Protein AF-A0A917JAC7-F1 (afdb_monomer)

Sequence (157 aa):
MAQGQQHKNKAVKTVVIYGQDTVTEDDIGPPPLNLTSQFKTLHDWLVNICNSNKPKKAIT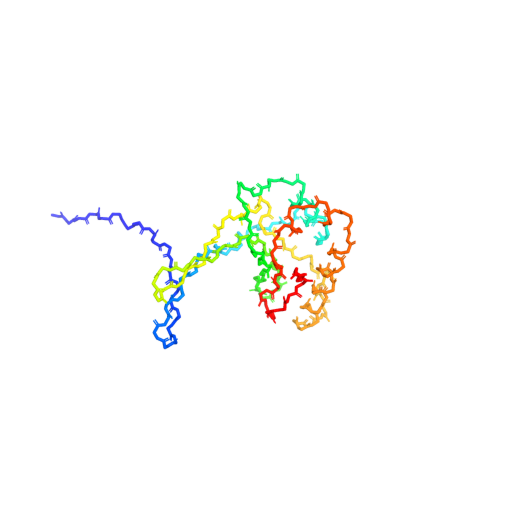KYNVDLFESTNDYTLCLTGVNTYVKGDDSFVKIEYTPQNLYYRLPVSFHKGINRQQVLMKLMLELEDFTTTIEFKNSFFTRSNAIVFLPNGKKIWPK

Mean predicted aligned error: 8.55 Å

Nearest PDB structures (foldseek):
  3vey-assembly1_A  TM=4.128E-01  e=2.500E-02  Homo sapiens
  3qic-assembly1_A  TM=3.936E-01  e=8.429E-02  Homo sapiens
  1dgk-assembly1_N  TM=3.773E-01  e=2.064E-01  Homo sapiens
  7ug6-assembly1_D  TM=4.068E-01  e=1.937E-01  Saccharomyces cerevisiae S288C
  6rm3-assembly1_LD0  TM=3.917E-01  e=3.231E-01  Vairimorpha necatrix

pLDDT: mean 85.69, std 19.06, range [32.72, 98.0]

Organism: NCBI:txid2005073

Foldseek 3Di:
DDDDDDDDDDDDWDWDDDPQETETEDDDDDDDPPDDAPDPDPLRVVLCQQVADDQPDQFQEKEWEWDDDPQWIKIFIFGWDWDDDPRYIYIYGRDGGPCGIDIDDSVQCPPHDPVVSVVSVLVVLLVSCVDPSNVPGSVVRYQFYAHPVVRDTSDGD

Structure (mmCIF, N/CA/C/O backbone):
data_AF-A0A917JAC7-F1
#
_entry.id   AF-A0A917JAC7-F1
#
loop_
_atom_site.group_PDB
_atom_site.id
_atom_site.type_symbol
_atom_site.label_atom_id
_atom_site.label_alt_id
_atom_site.label_comp_id
_atom_site.label_asym_id
_atom_site.label_entity_id
_atom_site.label_seq_id
_atom_site.pdbx_PDB_ins_code
_atom_site.Cartn_x
_atom_site.Cartn_y
_atom_site.Cartn_z
_atom_site.occupancy
_atom_site.B_iso_or_equiv
_atom_site.auth_seq_id
_atom_site.auth_comp_id
_atom_site.auth_asym_id
_atom_site.auth_atom_id
_atom_site.pdbx_PDB_model_num
ATOM 1 N N . MET A 1 1 ? -46.341 -23.881 -16.929 1.00 39.44 1 MET A N 1
ATOM 2 C CA . MET A 1 1 ? -45.058 -23.463 -17.535 1.00 39.44 1 MET A CA 1
ATOM 3 C C . MET A 1 1 ? -44.260 -22.720 -16.481 1.00 39.44 1 MET A C 1
ATOM 5 O O . MET A 1 1 ? -44.855 -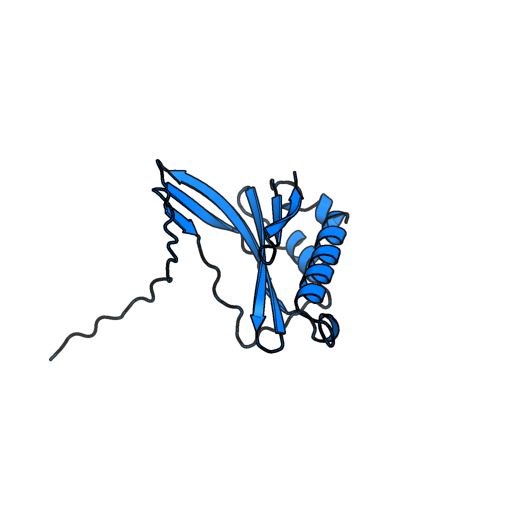22.033 -15.662 1.00 39.44 1 MET A O 1
ATOM 9 N N . ALA A 1 2 ? -42.969 -23.026 -16.419 1.00 35.16 2 ALA A N 1
ATOM 10 C CA . ALA A 1 2 ? -42.118 -22.940 -15.241 1.00 35.16 2 ALA A CA 1
ATOM 11 C C . ALA A 1 2 ? -41.607 -21.529 -14.900 1.00 35.16 2 ALA A C 1
ATOM 13 O O . ALA A 1 2 ? -41.590 -20.626 -15.731 1.00 35.16 2 ALA A O 1
ATOM 14 N N . GLN A 1 3 ? -41.193 -21.416 -13.637 1.00 36.56 3 GLN A N 1
ATOM 15 C CA . GLN A 1 3 ? -40.601 -20.286 -12.924 1.00 36.56 3 GLN A CA 1
ATOM 16 C C . GLN A 1 3 ? -39.384 -19.663 -13.627 1.00 36.56 3 GLN A C 1
ATOM 18 O O . GLN A 1 3 ? -38.517 -20.372 -14.128 1.00 36.56 3 GLN A O 1
ATOM 23 N N . GLY A 1 4 ? -39.259 -18.338 -13.528 1.00 32.72 4 GLY A N 1
ATOM 24 C CA . GLY A 1 4 ? -38.000 -17.617 -13.718 1.00 32.72 4 GLY A CA 1
ATOM 25 C C . GLY A 1 4 ? -37.609 -16.907 -12.424 1.00 32.72 4 GLY A C 1
ATOM 26 O O . GLY A 1 4 ? -38.049 -15.788 -12.176 1.00 32.72 4 GLY A O 1
ATOM 27 N N . GLN A 1 5 ? -36.813 -17.563 -11.576 1.00 36.47 5 GLN A N 1
ATOM 28 C CA . GLN A 1 5 ? -36.153 -16.920 -10.438 1.00 36.47 5 GLN A CA 1
ATOM 29 C C . GLN A 1 5 ? -34.862 -16.247 -10.919 1.00 36.47 5 GLN A C 1
ATOM 31 O O . GLN A 1 5 ? -33.949 -16.902 -11.418 1.00 36.47 5 GLN A O 1
ATOM 36 N N . GLN A 1 6 ? -34.785 -14.927 -10.750 1.00 35.66 6 GLN A N 1
ATOM 37 C CA . GLN A 1 6 ? -33.555 -14.155 -10.898 1.00 35.66 6 GLN A CA 1
ATOM 38 C C . GLN A 1 6 ? -32.565 -14.544 -9.791 1.00 35.66 6 GLN A C 1
ATOM 40 O O . GLN A 1 6 ? -32.787 -14.266 -8.610 1.00 35.66 6 GLN A O 1
ATOM 45 N N . HIS A 1 7 ? -31.449 -15.159 -10.175 1.00 34.53 7 HIS A N 1
ATOM 46 C CA . HIS A 1 7 ? -30.313 -15.364 -9.287 1.00 34.53 7 HIS A CA 1
ATOM 47 C C . HIS A 1 7 ? -29.609 -14.026 -9.023 1.00 34.53 7 HIS A C 1
ATOM 49 O O . HIS A 1 7 ? -28.993 -13.434 -9.906 1.00 34.53 7 HIS A O 1
ATOM 55 N N . LYS A 1 8 ? -29.700 -13.555 -7.776 1.00 35.19 8 LYS A N 1
ATOM 56 C CA . LYS A 1 8 ? -28.823 -12.518 -7.224 1.00 35.19 8 LYS A CA 1
ATOM 57 C C . LYS A 1 8 ? -27.409 -13.092 -7.110 1.00 35.19 8 LYS A C 1
ATOM 59 O O . LYS A 1 8 ? -27.211 -14.066 -6.384 1.00 35.19 8 LYS A O 1
ATOM 64 N N . ASN A 1 9 ? -26.443 -12.469 -7.785 1.00 37.94 9 ASN A N 1
ATOM 65 C CA . ASN A 1 9 ? -25.016 -12.725 -7.593 1.00 37.94 9 ASN A CA 1
ATOM 66 C C . ASN A 1 9 ? -24.650 -12.468 -6.123 1.00 37.94 9 ASN A C 1
ATOM 68 O O . ASN A 1 9 ? -24.581 -11.322 -5.679 1.00 37.94 9 ASN A O 1
ATOM 72 N N . LYS A 1 10 ? -24.467 -13.544 -5.355 1.00 33.06 10 LYS A N 1
ATOM 73 C CA . LYS A 1 10 ? -23.887 -13.496 -4.012 1.00 33.06 10 LYS A CA 1
ATOM 74 C C . LYS A 1 10 ? -22.370 -13.422 -4.161 1.00 33.06 10 LYS A C 1
ATOM 76 O O . LYS A 1 10 ? -21.788 -14.265 -4.836 1.00 33.06 10 LYS A O 1
ATOM 81 N N . ALA A 1 11 ? -21.766 -12.417 -3.530 1.00 37.78 11 ALA A N 1
ATOM 82 C CA . ALA A 1 11 ? -20.325 -12.326 -3.339 1.00 37.78 11 ALA A CA 1
ATOM 83 C C . ALA A 1 11 ? -19.799 -13.650 -2.761 1.00 37.78 11 ALA A C 1
ATOM 85 O O . ALA A 1 11 ? -20.382 -14.197 -1.818 1.00 37.78 11 ALA A O 1
ATOM 86 N N . VAL A 1 12 ? -18.751 -14.190 -3.377 1.00 37.47 12 VAL A N 1
ATOM 87 C CA . VAL A 1 12 ? -18.139 -15.454 -2.969 1.00 37.47 12 VAL A CA 1
ATOM 88 C C . VAL A 1 12 ? -17.370 -15.192 -1.678 1.00 37.47 12 VAL A C 1
ATOM 90 O O . VAL A 1 12 ? -16.394 -14.457 -1.661 1.00 37.47 12 VAL A O 1
ATOM 93 N N . LYS A 1 13 ? -17.875 -15.750 -0.578 1.00 44.25 13 LYS A N 1
ATOM 94 C CA . LYS A 1 13 ? -17.281 -15.669 0.755 1.00 44.25 13 LYS A CA 1
ATOM 95 C C . LYS A 1 13 ? -16.259 -16.798 0.886 1.00 44.25 13 LYS A C 1
ATOM 97 O O . LYS A 1 13 ? -16.659 -17.958 0.973 1.00 44.25 13 LYS A O 1
ATOM 102 N N . THR A 1 14 ? -14.969 -16.484 0.886 1.00 43.69 14 THR A N 1
ATOM 103 C CA . THR A 1 14 ? -13.919 -17.485 1.124 1.00 43.69 14 THR A CA 1
ATOM 104 C C . THR A 1 14 ? -13.799 -17.731 2.627 1.00 43.69 14 THR A C 1
ATOM 106 O O . THR A 1 14 ? -13.581 -16.798 3.394 1.00 43.69 14 THR A O 1
ATOM 109 N N . VAL A 1 15 ? -13.994 -18.979 3.061 1.00 41.94 15 VAL A N 1
ATOM 110 C CA . VAL A 1 15 ? -13.849 -19.410 4.461 1.00 41.94 15 VAL A CA 1
ATOM 111 C C . VAL A 1 15 ? -12.666 -20.370 4.527 1.00 41.94 15 VAL A C 1
ATOM 113 O O . VAL A 1 15 ? -12.707 -21.432 3.909 1.00 41.94 15 VAL A O 1
ATOM 116 N N . VAL A 1 16 ? -11.618 -20.006 5.264 1.00 43.09 16 VAL A N 1
ATOM 117 C CA . VAL A 1 16 ? -10.475 -20.886 5.552 1.00 43.09 16 VAL A CA 1
ATOM 118 C C . VAL A 1 16 ? -10.646 -21.412 6.980 1.00 43.09 16 VAL A C 1
ATOM 120 O O . VAL A 1 16 ? -10.753 -20.615 7.907 1.00 43.09 16 VAL A O 1
ATOM 123 N N . ILE A 1 17 ? -10.721 -22.737 7.161 1.00 38.22 17 ILE A N 1
ATOM 124 C CA . ILE A 1 17 ? -10.918 -23.385 8.472 1.00 38.22 17 ILE A CA 1
ATOM 125 C C . ILE A 1 17 ? -9.608 -24.051 8.908 1.00 38.22 17 ILE A C 1
ATOM 127 O O . ILE A 1 17 ? -9.196 -25.045 8.312 1.00 38.22 17 ILE A O 1
ATOM 131 N N . TYR A 1 18 ? -8.994 -23.553 9.980 1.00 38.09 18 TYR A N 1
ATOM 132 C CA . TYR A 1 18 ? -7.952 -24.249 10.741 1.00 38.09 18 TYR A CA 1
ATOM 133 C C . TYR A 1 18 ? -8.311 -24.140 12.227 1.00 38.09 18 TYR A C 1
ATOM 135 O O . TYR A 1 18 ? -8.144 -23.076 12.796 1.00 38.09 18 TYR A O 1
ATOM 143 N N . GLY A 1 19 ? -8.818 -25.219 12.839 1.00 48.12 19 GLY A N 1
ATOM 144 C CA . GLY A 1 19 ? -9.011 -25.325 14.296 1.00 48.12 19 GLY A CA 1
ATOM 145 C C . GLY A 1 19 ? -9.884 -24.233 14.939 1.00 48.12 19 GLY A C 1
ATOM 146 O O . GLY A 1 19 ? -9.364 -23.236 15.399 1.00 48.12 19 GLY A O 1
ATOM 147 N N . GLN A 1 20 ? -11.199 -24.472 15.006 1.00 51.12 20 GLN A N 1
ATOM 148 C CA . GLN A 1 20 ? -12.254 -23.718 15.724 1.00 51.12 20 GLN A CA 1
ATOM 149 C C . GLN A 1 20 ? -12.410 -22.196 15.527 1.00 51.12 20 GLN A C 1
ATOM 151 O O . GLN A 1 20 ? -13.500 -21.713 15.814 1.00 51.12 20 GLN A O 1
ATOM 156 N N . ASP A 1 21 ? -11.466 -21.482 14.920 1.00 54.41 21 ASP A N 1
ATOM 157 C CA . ASP A 1 21 ? -11.620 -20.053 14.637 1.00 54.41 21 ASP A CA 1
ATOM 158 C C . ASP A 1 21 ? -11.997 -19.852 13.163 1.00 54.41 21 ASP A C 1
ATOM 160 O O . ASP A 1 21 ? -11.234 -20.198 12.253 1.00 54.41 21 ASP A O 1
ATOM 164 N N . THR A 1 22 ? -13.187 -19.303 12.888 1.00 61.25 22 THR A N 1
ATOM 165 C CA . THR A 1 22 ? -13.543 -18.899 11.520 1.00 61.25 22 THR A CA 1
ATOM 166 C C . THR A 1 22 ? -13.171 -17.438 11.288 1.00 61.25 22 THR A C 1
ATOM 168 O O . THR A 1 22 ? -13.636 -16.541 11.992 1.00 61.25 22 THR A O 1
ATOM 171 N N . VAL A 1 23 ? -12.323 -17.188 10.283 1.00 69.44 23 VAL A N 1
ATOM 172 C CA . VAL A 1 23 ? -12.016 -15.832 9.808 1.00 69.44 23 VAL A CA 1
ATOM 173 C C . VAL A 1 23 ? -12.811 -15.570 8.536 1.00 69.44 23 VAL A C 1
ATOM 175 O O . VAL A 1 23 ? -12.660 -16.266 7.534 1.00 69.44 23 VAL A O 1
ATOM 178 N N . THR A 1 24 ? -13.691 -14.572 8.581 1.00 74.56 24 THR A N 1
ATOM 179 C CA . THR A 1 24 ? -14.381 -14.054 7.390 1.00 74.56 24 THR A CA 1
ATOM 180 C C . THR A 1 24 ? -13.705 -12.767 6.935 1.00 74.56 24 THR A C 1
ATOM 182 O O . THR A 1 24 ? -13.639 -11.822 7.719 1.00 74.56 24 THR A O 1
ATOM 185 N N . GLU A 1 25 ? -13.287 -12.691 5.673 1.00 76.69 25 GLU A N 1
ATOM 186 C CA . GLU A 1 25 ? -12.723 -11.472 5.083 1.00 76.69 25 GLU A CA 1
ATOM 187 C C . GLU A 1 25 ? -13.640 -10.922 3.982 1.00 76.69 25 GLU A C 1
ATOM 189 O O . GLU A 1 25 ? -14.150 -11.676 3.149 1.00 76.69 25 GLU A O 1
ATOM 194 N N . ASP A 1 26 ? -13.876 -9.608 4.002 1.00 82.12 26 ASP A N 1
ATOM 195 C CA . ASP A 1 26 ? -14.446 -8.903 2.851 1.00 82.12 26 ASP A CA 1
ATOM 196 C C . ASP A 1 26 ? -13.437 -8.907 1.694 1.00 82.12 26 ASP A C 1
ATOM 198 O O . ASP A 1 26 ? -12.254 -8.633 1.898 1.00 82.12 26 ASP A O 1
ATOM 202 N N . ASP A 1 27 ? -13.925 -9.158 0.480 1.00 79.19 27 ASP A N 1
ATOM 203 C CA . ASP A 1 27 ? -13.105 -9.238 -0.728 1.00 79.19 27 ASP A CA 1
ATOM 204 C C . ASP A 1 27 ? -13.262 -7.984 -1.601 1.00 79.19 27 ASP A C 1
ATOM 206 O O . ASP A 1 27 ? -14.364 -7.447 -1.775 1.00 79.19 27 ASP A O 1
ATOM 210 N N . ILE A 1 28 ? -12.151 -7.534 -2.179 1.00 81.81 28 ILE A N 1
ATOM 211 C CA . ILE A 1 28 ? -12.161 -6.566 -3.272 1.00 81.81 28 ILE A CA 1
ATOM 212 C C . ILE A 1 28 ? -12.186 -7.332 -4.589 1.00 81.81 28 ILE A C 1
ATOM 214 O O . ILE A 1 28 ? -11.364 -8.203 -4.842 1.00 81.81 28 ILE A O 1
ATOM 218 N N . GLY A 1 29 ? -13.120 -6.977 -5.470 1.00 85.00 29 GLY A N 1
ATOM 219 C CA . GLY A 1 29 ? -13.174 -7.586 -6.797 1.00 85.00 29 GLY A CA 1
ATOM 220 C C . GLY A 1 29 ? -11.851 -7.442 -7.571 1.00 85.00 29 GLY A C 1
ATOM 221 O O . GLY A 1 29 ? -10.994 -6.623 -7.221 1.00 85.00 29 GLY A O 1
ATOM 222 N N . PRO A 1 30 ? -11.672 -8.203 -8.660 1.00 87.94 30 PRO A N 1
ATOM 223 C CA . PRO A 1 30 ? -10.494 -8.060 -9.502 1.00 87.94 30 PRO A CA 1
ATOM 224 C C . PRO A 1 30 ? -10.437 -6.660 -10.142 1.00 87.94 30 PRO A C 1
ATOM 226 O O . PRO A 1 30 ? -11.481 -6.025 -10.342 1.00 87.94 30 PRO A O 1
ATOM 229 N N . PRO A 1 31 ? -9.238 -6.179 -10.522 1.00 89.81 31 PRO A N 1
ATOM 230 C CA . PRO A 1 31 ? -9.099 -4.949 -11.289 1.00 89.81 31 PRO A CA 1
ATOM 231 C C . PRO A 1 31 ? -9.941 -4.971 -12.582 1.00 89.81 31 PRO A C 1
ATOM 233 O O . PRO A 1 31 ? -10.069 -6.026 -13.213 1.00 89.81 31 PRO A O 1
ATOM 236 N N . PRO A 1 32 ? -10.482 -3.823 -13.036 1.00 88.81 32 PRO A N 1
ATOM 237 C CA . PRO A 1 32 ? -11.183 -3.736 -14.317 1.00 88.81 32 PRO A CA 1
ATOM 238 C C . PRO A 1 32 ? -10.292 -4.138 -15.504 1.00 88.81 32 PRO A C 1
ATOM 240 O O .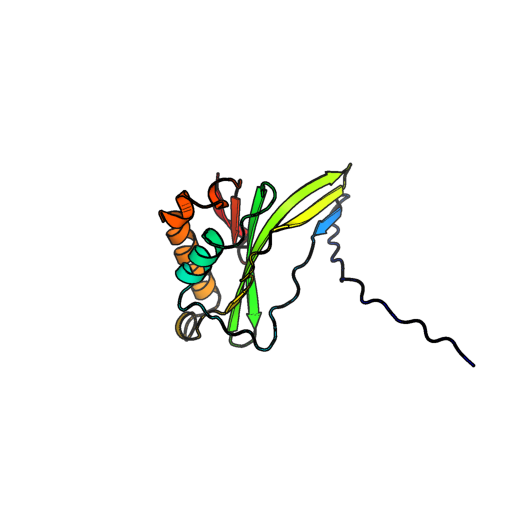 PRO A 1 32 ? -9.121 -3.765 -15.560 1.00 88.81 32 PRO A O 1
ATOM 243 N N . LEU A 1 33 ? -10.858 -4.823 -16.505 1.00 84.62 33 LEU A N 1
ATOM 244 C CA . LEU A 1 33 ? -10.110 -5.324 -17.674 1.00 84.62 33 LEU A CA 1
ATOM 245 C C . LEU A 1 33 ? -9.411 -4.221 -18.486 1.00 84.62 33 LEU A C 1
ATOM 247 O O . LEU A 1 33 ? -8.355 -4.447 -19.068 1.00 84.62 33 LEU A O 1
ATOM 251 N N . ASN A 1 34 ? -9.996 -3.026 -18.533 1.00 85.06 34 ASN A N 1
ATOM 252 C CA . ASN A 1 34 ? -9.474 -1.865 -19.251 1.00 85.06 34 ASN A CA 1
ATOM 253 C C . ASN A 1 34 ? -8.797 -0.851 -18.315 1.00 85.06 34 ASN A C 1
ATOM 255 O O . ASN A 1 34 ? -8.743 0.334 -18.643 1.00 85.06 34 ASN A O 1
ATOM 259 N N . LEU A 1 35 ? -8.301 -1.294 -17.152 1.00 87.88 35 LEU A N 1
ATOM 260 C CA . LEU A 1 35 ? -7.619 -0.418 -16.208 1.00 87.88 35 LEU A CA 1
ATOM 261 C C . LEU A 1 35 ? -6.392 0.235 -16.859 1.00 87.88 35 LEU A C 1
ATOM 263 O O . LEU A 1 35 ? -5.398 -0.418 -17.203 1.00 87.88 35 LEU A O 1
ATOM 267 N N . THR A 1 36 ? -6.455 1.558 -16.955 1.00 86.81 36 THR A N 1
ATOM 268 C CA . THR A 1 36 ? -5.323 2.428 -17.245 1.00 86.81 36 THR A CA 1
ATOM 269 C C . THR A 1 36 ? -4.978 3.206 -15.983 1.00 86.81 36 THR A C 1
ATOM 271 O O . THR A 1 36 ? -5.846 3.772 -15.319 1.00 86.81 36 THR A O 1
ATOM 274 N N . SER A 1 37 ? -3.696 3.214 -15.615 1.00 87.81 37 SER A N 1
ATOM 275 C CA . SER A 1 37 ? -3.240 4.083 -14.535 1.00 87.81 37 SER A CA 1
ATOM 276 C C . SER A 1 37 ? -3.161 5.516 -15.051 1.00 87.81 37 SER A C 1
ATOM 278 O O . SER A 1 37 ? -2.480 5.786 -16.038 1.00 87.81 37 SER A O 1
ATOM 280 N N . GLN A 1 38 ? -3.820 6.441 -14.358 1.00 91.12 38 GLN A N 1
ATOM 281 C CA . GLN A 1 38 ? -3.637 7.880 -14.571 1.00 91.12 38 GLN A CA 1
ATOM 282 C C . GLN A 1 38 ? -2.380 8.432 -13.875 1.00 91.12 38 GLN A C 1
ATOM 284 O O . GLN A 1 38 ? -2.011 9.586 -14.081 1.00 91.12 38 GLN A O 1
ATOM 289 N N . PHE A 1 39 ? -1.718 7.615 -13.052 1.00 95.06 39 PHE A N 1
ATOM 290 C CA . PHE A 1 39 ? -0.526 7.981 -12.293 1.00 95.06 39 PHE A CA 1
ATOM 291 C C . PHE A 1 39 ? 0.728 7.484 -13.001 1.00 95.06 39 PHE A C 1
ATOM 293 O O . PHE A 1 39 ? 0.760 6.353 -13.495 1.00 95.06 39 PHE A O 1
ATOM 300 N N . LYS A 1 40 ? 1.766 8.325 -13.031 1.00 92.75 40 LYS A N 1
ATOM 301 C CA . LYS A 1 40 ? 3.056 7.981 -13.642 1.00 92.75 40 LYS A CA 1
ATOM 302 C C . LYS A 1 40 ? 3.904 7.113 -12.720 1.00 92.75 40 LYS A C 1
ATOM 304 O O . LYS A 1 40 ? 4.650 6.267 -13.208 1.00 92.75 40 LYS A O 1
ATOM 309 N N . THR A 1 41 ? 3.805 7.343 -11.413 1.00 96.38 41 THR A N 1
ATOM 310 C CA . THR A 1 41 ? 4.605 6.659 -10.395 1.00 96.38 41 THR A CA 1
ATOM 311 C C . THR A 1 41 ? 3.743 6.134 -9.249 1.00 96.38 41 THR A C 1
ATOM 313 O O . THR A 1 41 ? 2.618 6.594 -9.032 1.00 96.38 41 THR A O 1
ATOM 316 N N . LEU A 1 42 ? 4.297 5.181 -8.488 1.00 97.06 42 LEU A N 1
ATOM 317 C CA . LEU A 1 42 ? 3.681 4.689 -7.255 1.00 97.06 42 LEU A CA 1
ATOM 318 C C . LEU A 1 42 ? 3.492 5.830 -6.248 1.00 97.06 42 LEU A C 1
ATOM 320 O O . LEU A 1 42 ? 2.451 5.928 -5.603 1.00 97.06 42 LEU A O 1
ATOM 324 N N . HIS A 1 43 ? 4.488 6.711 -6.158 1.00 97.31 43 HIS A N 1
ATOM 325 C CA . HIS A 1 43 ? 4.446 7.888 -5.305 1.00 97.31 43 HIS A CA 1
ATOM 326 C C . HIS A 1 43 ? 3.255 8.794 -5.652 1.00 97.31 43 HIS A C 1
ATOM 328 O O . HIS A 1 43 ? 2.476 9.124 -4.764 1.00 97.31 43 HIS A O 1
ATOM 334 N N . ASP A 1 44 ? 3.043 9.121 -6.933 1.00 97.38 44 ASP A N 1
ATOM 335 C CA . ASP A 1 44 ? 1.916 9.967 -7.366 1.00 9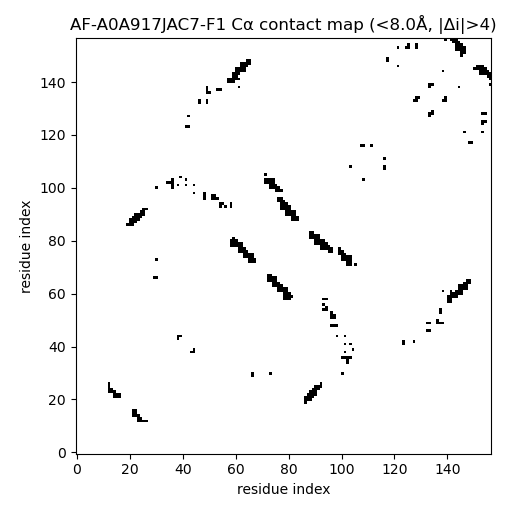7.38 44 ASP A CA 1
ATOM 336 C C . ASP A 1 44 ? 0.561 9.369 -6.966 1.00 97.38 44 ASP A C 1
ATOM 338 O O . ASP A 1 44 ? -0.344 10.083 -6.528 1.00 97.38 44 ASP A O 1
ATOM 342 N N . TRP A 1 45 ? 0.422 8.048 -7.106 1.00 97.75 45 TRP A N 1
ATOM 343 C CA . TRP A 1 45 ? -0.784 7.328 -6.709 1.00 97.75 45 TRP A CA 1
ATOM 344 C C . TRP A 1 45 ? -1.020 7.401 -5.195 1.00 97.75 45 TRP A C 1
ATOM 346 O O . TRP A 1 45 ? -2.121 7.738 -4.757 1.00 97.75 45 TRP A O 1
ATOM 356 N N . LEU A 1 46 ? 0.011 7.158 -4.382 1.00 97.56 46 LEU A N 1
ATOM 357 C CA . LEU A 1 46 ? -0.099 7.211 -2.922 1.00 97.56 46 LEU A CA 1
ATOM 358 C C . LEU A 1 46 ? -0.343 8.637 -2.406 1.00 97.56 46 LEU A C 1
ATOM 360 O O . LEU A 1 46 ? -1.179 8.838 -1.523 1.00 97.56 46 LEU A O 1
ATOM 364 N N . VAL A 1 47 ? 0.314 9.642 -2.992 1.00 97.50 47 VAL A N 1
ATOM 365 C CA . VAL A 1 47 ? 0.062 11.061 -2.695 1.00 97.50 47 VAL A CA 1
ATOM 366 C C . VAL A 1 47 ? -1.371 11.442 -3.051 1.00 97.50 47 VAL A C 1
ATOM 368 O O . VAL A 1 47 ? -2.042 12.125 -2.274 1.00 97.50 47 VAL A O 1
ATOM 371 N N . ASN A 1 48 ? -1.882 10.974 -4.193 1.00 97.00 48 ASN A N 1
ATOM 372 C CA . ASN A 1 48 ? -3.279 11.183 -4.545 1.00 97.00 48 ASN A CA 1
ATOM 373 C C . ASN A 1 48 ? -4.212 10.589 -3.486 1.00 97.00 48 ASN A C 1
ATOM 375 O O . ASN A 1 48 ? -5.128 11.280 -3.048 1.00 97.00 48 ASN A O 1
ATOM 379 N N . ILE A 1 49 ? -3.946 9.369 -3.014 1.00 96.38 49 ILE A N 1
ATOM 380 C CA . ILE A 1 49 ? -4.739 8.739 -1.954 1.00 96.38 49 ILE A CA 1
ATOM 381 C C . ILE A 1 49 ? -4.742 9.600 -0.683 1.00 96.38 49 ILE A C 1
ATOM 383 O O . ILE A 1 49 ? -5.823 9.907 -0.176 1.00 96.38 49 ILE A O 1
ATOM 387 N N . CYS A 1 50 ? -3.575 10.066 -0.220 1.00 95.88 50 CYS A N 1
ATOM 388 C CA . CYS A 1 50 ? -3.453 10.949 0.948 1.00 95.88 50 CYS A CA 1
ATOM 389 C C . CYS A 1 50 ? -4.308 12.223 0.838 1.00 95.88 50 CYS A C 1
ATOM 391 O O . CYS A 1 50 ? -4.873 12.680 1.837 1.00 95.88 50 CYS A O 1
ATOM 393 N N . ASN A 1 51 ? -4.403 12.776 -0.373 1.00 93.81 51 ASN A N 1
ATOM 394 C CA . ASN A 1 51 ? -5.088 14.035 -0.666 1.00 93.81 51 ASN A CA 1
ATOM 395 C C . ASN A 1 51 ? -6.560 13.862 -1.082 1.00 93.81 51 ASN A C 1
ATOM 397 O O . ASN A 1 51 ? -7.294 14.847 -1.152 1.00 93.81 51 ASN A O 1
ATOM 401 N N . SER A 1 52 ? -6.991 12.632 -1.366 1.00 89.62 52 SER A N 1
ATOM 402 C CA . SER A 1 52 ? -8.336 12.302 -1.848 1.00 89.62 52 SER A CA 1
ATOM 403 C C . SER A 1 52 ? -9.344 12.096 -0.703 1.00 89.62 52 SER A C 1
ATOM 405 O O . SER A 1 52 ? -9.287 12.756 0.341 1.00 89.62 52 SER A O 1
ATOM 407 N N . ASN A 1 53 ? -10.314 11.192 -0.888 1.00 88.19 53 ASN A N 1
ATOM 408 C CA . ASN A 1 53 ? -11.299 10.867 0.130 1.00 88.19 53 ASN A CA 1
ATOM 409 C C . ASN A 1 53 ? -10.613 10.257 1.359 1.00 88.19 53 ASN A C 1
ATOM 411 O O . ASN A 1 53 ? -9.983 9.204 1.290 1.00 88.19 53 ASN A O 1
ATOM 415 N N . LYS A 1 54 ? -10.780 10.911 2.509 1.00 92.31 54 LYS A N 1
ATOM 416 C CA . LYS A 1 54 ? -10.319 10.403 3.805 1.00 92.31 54 LYS A CA 1
ATOM 417 C C . LYS A 1 54 ? -11.289 9.337 4.327 1.00 92.31 54 LYS A C 1
ATOM 419 O O . LYS A 1 54 ? -12.487 9.404 4.030 1.00 92.31 54 LYS A O 1
ATOM 424 N N . PRO A 1 55 ? -10.817 8.366 5.123 1.00 94.69 55 PRO A N 1
ATOM 425 C CA . PRO A 1 55 ? -11.704 7.394 5.743 1.00 94.69 55 PRO A CA 1
ATOM 426 C C . PRO A 1 55 ? -12.679 8.094 6.702 1.00 94.69 55 PRO A C 1
ATOM 428 O O . PRO A 1 55 ? -12.307 9.003 7.444 1.00 94.69 55 PRO A O 1
ATOM 431 N N . LYS A 1 56 ? -13.948 7.666 6.690 1.00 93.19 56 LYS A N 1
ATOM 432 C CA . LYS A 1 56 ? -14.999 8.211 7.576 1.00 93.19 56 LYS A CA 1
ATOM 433 C C . LYS A 1 56 ? -14.850 7.751 9.031 1.00 93.19 56 LYS A C 1
ATOM 435 O O . LYS A 1 56 ? -15.466 8.327 9.921 1.00 93.19 56 LYS A O 1
ATOM 440 N N . LYS A 1 57 ? -14.067 6.698 9.260 1.00 93.06 57 LYS A N 1
ATOM 441 C CA . LYS A 1 57 ? -13.773 6.097 10.564 1.00 93.06 57 LYS A CA 1
ATOM 442 C C . LYS A 1 57 ? -12.272 5.857 10.694 1.00 93.06 57 LYS A C 1
ATOM 444 O O . LYS A 1 57 ? -11.554 5.873 9.698 1.00 93.06 57 LYS A O 1
ATOM 449 N N . ALA A 1 58 ? -11.803 5.616 11.913 1.00 94.69 58 ALA A N 1
ATOM 450 C CA . ALA A 1 58 ? -10.437 5.155 12.122 1.00 94.69 58 ALA A CA 1
ATOM 451 C C . ALA A 1 58 ? -10.237 3.773 11.477 1.00 94.69 58 ALA A C 1
ATOM 453 O O . ALA A 1 58 ? -11.097 2.900 11.585 1.00 94.69 58 ALA A O 1
ATOM 454 N N . ILE A 1 59 ? -9.098 3.600 10.812 1.00 96.88 59 ILE A N 1
ATOM 455 C CA . ILE A 1 59 ? -8.693 2.345 10.183 1.00 96.88 59 ILE A CA 1
ATOM 456 C C . ILE A 1 59 ? -7.508 1.795 10.964 1.00 96.88 59 ILE A C 1
ATOM 458 O O . ILE A 1 59 ? -6.490 2.472 11.101 1.00 96.88 59 ILE A O 1
ATOM 462 N N . THR A 1 60 ? -7.637 0.572 11.464 1.00 95.88 60 THR A N 1
ATOM 463 C CA . THR A 1 60 ? -6.602 -0.104 12.245 1.00 95.88 60 THR A CA 1
ATOM 464 C C . THR A 1 60 ? -5.444 -0.553 11.365 1.00 95.88 60 THR A C 1
ATOM 466 O O . THR A 1 60 ? -4.291 -0.417 11.773 1.00 95.88 60 THR A O 1
ATOM 469 N N . LYS A 1 61 ? -5.718 -1.071 10.164 1.00 96.50 61 LYS A N 1
ATOM 470 C CA . LYS A 1 61 ? -4.690 -1.601 9.262 1.00 96.50 61 LYS A CA 1
ATOM 471 C C . LYS A 1 61 ? -4.979 -1.219 7.817 1.00 96.50 61 LYS A C 1
ATOM 473 O O . LYS A 1 61 ? -6.117 -1.323 7.369 1.00 96.50 61 LYS A O 1
ATOM 478 N N . TYR A 1 62 ? -3.945 -0.840 7.078 1.00 97.38 62 TYR A N 1
ATOM 479 C CA . TYR A 1 62 ? -4.012 -0.750 5.623 1.00 97.38 62 TYR A CA 1
ATOM 480 C C . TYR A 1 62 ? -3.303 -1.941 4.990 1.00 97.38 62 TYR A C 1
ATOM 482 O O . TYR A 1 62 ? -2.203 -2.311 5.398 1.00 97.38 62 TYR A O 1
ATOM 490 N N . ASN A 1 63 ? -3.936 -2.527 3.985 1.00 96.88 63 ASN A N 1
ATOM 491 C CA . ASN A 1 63 ? -3.373 -3.590 3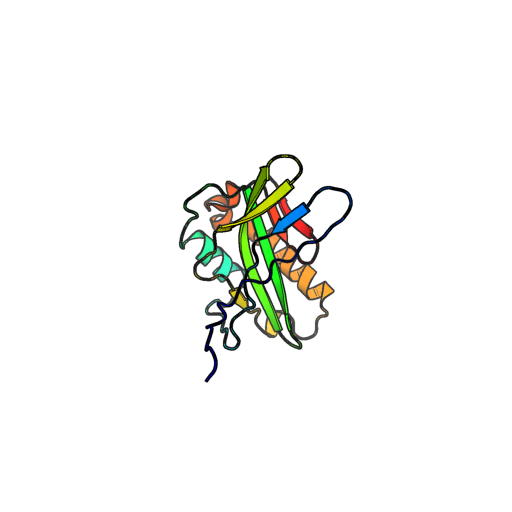.173 1.00 96.88 63 ASN A CA 1
ATOM 492 C C . ASN A 1 63 ? -3.036 -3.022 1.796 1.00 96.88 63 ASN A C 1
ATOM 494 O O . ASN A 1 63 ? -3.883 -2.379 1.170 1.00 96.88 63 ASN A O 1
ATOM 498 N N . VAL A 1 64 ? -1.816 -3.283 1.345 1.00 97.19 64 VAL A N 1
ATOM 499 C CA . VAL A 1 64 ? -1.393 -3.118 -0.042 1.00 97.19 64 VAL A CA 1
ATOM 500 C C . VAL A 1 64 ? -1.303 -4.514 -0.642 1.00 97.19 64 VAL A C 1
ATOM 502 O O . VAL A 1 64 ? -0.494 -5.322 -0.183 1.00 97.19 64 VAL A O 1
ATOM 505 N N . ASP A 1 65 ? -2.141 -4.797 -1.632 1.00 95.75 65 ASP A N 1
ATOM 506 C CA . ASP A 1 65 ? -2.170 -6.087 -2.326 1.00 95.75 65 ASP A CA 1
ATOM 507 C C . ASP A 1 65 ? -1.682 -5.955 -3.771 1.00 95.75 65 ASP A C 1
ATOM 509 O O . ASP A 1 65 ? -1.582 -4.844 -4.302 1.00 95.75 65 ASP A O 1
ATOM 513 N N . LEU A 1 66 ? -1.366 -7.087 -4.396 1.00 95.75 66 LEU A N 1
ATOM 514 C CA . LEU A 1 66 ? -0.841 -7.175 -5.751 1.00 95.75 66 LEU A CA 1
ATOM 515 C C . LEU A 1 66 ? -1.594 -8.236 -6.553 1.00 95.75 66 LEU A C 1
ATOM 517 O O . LEU A 1 66 ? -1.422 -9.435 -6.351 1.00 95.75 66 LEU A O 1
ATOM 521 N N . PHE A 1 67 ? -2.350 -7.781 -7.545 1.00 94.75 67 PHE A N 1
ATOM 522 C CA . PHE A 1 67 ? -2.904 -8.640 -8.578 1.00 94.75 67 PHE A CA 1
ATOM 523 C C . PHE A 1 67 ? -1.854 -8.900 -9.657 1.00 94.75 67 PHE A C 1
ATOM 525 O O . PHE A 1 67 ? -1.278 -7.964 -10.223 1.00 94.75 67 PHE A O 1
ATOM 532 N N . GLU A 1 68 ? -1.636 -10.178 -9.958 1.00 92.44 68 GLU A N 1
ATOM 533 C CA . GLU A 1 68 ? -0.679 -10.642 -10.960 1.00 92.44 68 GLU A CA 1
ATOM 534 C C . GLU A 1 68 ? -1.419 -11.203 -12.177 1.00 92.44 68 GLU A C 1
ATOM 536 O O . GLU A 1 68 ? -2.351 -11.998 -12.060 1.00 92.44 68 GLU A O 1
ATOM 541 N N . SER A 1 69 ? -0.983 -10.796 -13.362 1.00 87.81 69 SER A N 1
ATOM 542 C CA . SER A 1 69 ? -1.416 -11.357 -14.641 1.00 87.81 69 SER A CA 1
ATOM 543 C C . SER A 1 69 ? -0.189 -11.662 -15.497 1.00 87.81 69 SER A C 1
ATOM 545 O O . SER A 1 69 ? 0.926 -11.294 -15.132 1.00 87.81 69 SER A O 1
ATOM 547 N N . THR A 1 70 ? -0.373 -12.325 -16.642 1.00 82.88 70 THR A N 1
ATOM 548 C CA . THR A 1 70 ? 0.731 -12.856 -17.462 1.00 82.88 70 THR A CA 1
ATOM 549 C C . THR A 1 70 ? 1.848 -11.847 -17.748 1.00 82.88 70 THR A C 1
ATOM 551 O O . THR A 1 70 ? 2.999 -12.259 -17.820 1.00 82.88 70 THR A O 1
ATOM 554 N N . ASN A 1 71 ? 1.542 -10.552 -17.884 1.00 81.69 71 ASN A N 1
ATOM 555 C CA . ASN A 1 71 ? 2.539 -9.515 -18.175 1.00 81.69 71 ASN A CA 1
ATOM 556 C C . ASN A 1 71 ? 2.344 -8.212 -17.389 1.00 81.69 71 ASN A C 1
ATOM 558 O O . ASN A 1 71 ? 2.990 -7.216 -17.707 1.00 81.69 71 ASN A O 1
ATOM 562 N N . ASP A 1 72 ? 1.458 -8.194 -16.396 1.00 91.06 72 ASP A N 1
ATOM 563 C CA . ASP A 1 72 ? 1.119 -6.970 -15.678 1.00 91.06 72 ASP A CA 1
ATOM 564 C C . ASP A 1 72 ? 0.918 -7.222 -14.191 1.00 91.06 72 ASP A C 1
ATOM 566 O O . ASP A 1 72 ? 0.449 -8.278 -13.758 1.00 91.06 72 ASP A O 1
ATOM 570 N N . TYR A 1 73 ? 1.211 -6.171 -13.440 1.00 95.19 73 TYR A N 1
ATOM 571 C CA . TYR A 1 73 ? 1.076 -6.089 -12.001 1.00 95.19 73 TYR A CA 1
ATOM 572 C C . TYR A 1 73 ? 0.167 -4.915 -11.662 1.00 95.19 73 TYR A C 1
ATOM 574 O O . TYR A 1 73 ? 0.381 -3.800 -12.142 1.00 95.19 73 TYR A O 1
ATOM 582 N N . THR A 1 74 ? -0.842 -5.150 -10.831 1.00 96.94 74 THR A N 1
ATOM 583 C CA . THR A 1 74 ? -1.748 -4.096 -10.370 1.00 96.94 74 THR A CA 1
ATOM 584 C C . THR A 1 74 ? -1.789 -4.085 -8.857 1.00 96.94 74 THR A C 1
ATOM 586 O O . THR A 1 74 ? -2.186 -5.064 -8.237 1.00 96.94 74 THR A O 1
ATOM 589 N N . LEU A 1 75 ? -1.389 -2.966 -8.268 1.00 97.06 75 LEU A N 1
ATOM 590 C CA . LEU A 1 75 ? -1.524 -2.735 -6.842 1.00 97.06 75 LEU A CA 1
ATOM 591 C C . LEU A 1 75 ? -2.937 -2.297 -6.495 1.00 97.06 75 LEU A C 1
ATOM 593 O O . LEU A 1 75 ? -3.597 -1.620 -7.285 1.00 97.06 75 LEU A O 1
ATOM 597 N N . CYS A 1 76 ? -3.358 -2.606 -5.277 1.00 96.31 76 CYS A N 1
ATOM 598 C CA . CYS A 1 76 ? -4.513 -1.968 -4.668 1.00 96.31 76 CYS A CA 1
ATOM 599 C C . CYS A 1 76 ? -4.288 -1.674 -3.190 1.00 96.31 76 CYS A C 1
ATOM 601 O O . CYS A 1 76 ? -3.490 -2.337 -2.528 1.00 96.31 76 CYS A O 1
ATOM 603 N N . LEU A 1 77 ? -5.027 -0.695 -2.669 1.00 96.62 77 LEU A N 1
ATOM 604 C CA . LEU A 1 77 ? -4.961 -0.300 -1.267 1.00 96.62 77 LEU A CA 1
ATOM 605 C C . LEU A 1 77 ? -6.338 -0.339 -0.613 1.00 96.62 77 LEU A C 1
ATOM 607 O O . LEU A 1 77 ? -7.269 0.325 -1.062 1.00 96.62 77 LEU A O 1
ATOM 611 N N . THR A 1 78 ? -6.446 -1.039 0.511 1.00 96.94 78 THR A N 1
ATOM 612 C CA . THR A 1 78 ? -7.676 -1.097 1.312 1.00 96.94 78 THR A CA 1
ATOM 613 C C . THR A 1 78 ? -7.384 -0.823 2.774 1.00 96.94 78 THR A C 1
ATOM 615 O O . THR A 1 78 ? -6.375 -1.282 3.304 1.00 96.94 78 THR A O 1
ATOM 618 N N . GLY A 1 79 ? -8.281 -0.110 3.447 1.00 96.88 79 GLY A N 1
ATOM 619 C CA . GLY A 1 79 ? -8.274 0.005 4.899 1.00 96.88 79 GLY A CA 1
ATOM 620 C C . GLY A 1 79 ? -9.245 -0.983 5.525 1.00 96.88 79 GLY A C 1
ATOM 621 O O . GLY A 1 79 ? -10.420 -1.025 5.150 1.00 96.88 79 GLY A O 1
ATOM 622 N N . VAL A 1 80 ? -8.755 -1.757 6.488 1.00 95.75 80 VAL A N 1
ATOM 623 C CA . VAL A 1 80 ? -9.500 -2.835 7.132 1.00 95.75 80 VAL A CA 1
ATOM 624 C C . VAL A 1 80 ? -9.528 -2.693 8.649 1.00 95.75 80 VAL A C 1
ATOM 626 O O . VAL A 1 80 ? -8.576 -2.209 9.272 1.00 95.75 80 VAL A O 1
ATOM 629 N N . ASN A 1 81 ? -10.623 -3.171 9.232 1.00 95.50 81 ASN A N 1
ATOM 630 C CA . ASN A 1 81 ? -10.813 -3.311 10.669 1.00 95.50 81 ASN A CA 1
ATOM 631 C C . ASN A 1 81 ? -11.183 -4.760 10.993 1.00 95.50 81 ASN A C 1
ATOM 633 O O . ASN A 1 81 ? -11.991 -5.372 10.294 1.00 95.50 81 ASN A O 1
ATOM 637 N N . THR A 1 82 ? -10.583 -5.300 12.051 1.00 92.56 82 THR A N 1
ATOM 638 C CA . THR A 1 82 ? -10.884 -6.643 12.557 1.00 92.56 82 THR A CA 1
ATOM 639 C C . THR A 1 82 ? -11.826 -6.528 13.745 1.00 92.56 82 THR A C 1
ATOM 641 O O . THR A 1 82 ? -11.600 -5.725 14.649 1.00 92.56 82 THR A O 1
ATOM 644 N N . TYR A 1 83 ? -12.865 -7.349 13.750 1.00 90.69 83 TYR A N 1
ATOM 645 C CA . TYR A 1 83 ? -13.853 -7.431 14.814 1.00 90.69 83 TYR A CA 1
ATOM 646 C C . TYR A 1 83 ? -13.889 -8.854 15.348 1.00 90.69 83 TYR A C 1
ATOM 648 O O . TYR A 1 83 ? -13.807 -9.805 14.575 1.00 90.69 83 TYR A O 1
ATOM 656 N N . VAL A 1 84 ? -14.041 -8.988 16.661 1.00 90.69 84 VAL A N 1
ATOM 657 C CA . VAL A 1 84 ? -14.151 -10.280 17.344 1.00 90.69 84 VAL A CA 1
ATOM 658 C C . VAL A 1 84 ? -15.562 -10.401 17.905 1.00 90.69 84 VAL A C 1
ATOM 660 O O . VAL A 1 84 ? -16.071 -9.457 18.516 1.00 90.69 84 VAL A O 1
ATOM 663 N N . LYS A 1 85 ? -16.214 -11.541 17.673 1.00 87.50 85 LYS A N 1
ATOM 664 C CA . LYS A 1 85 ? -17.554 -11.843 18.178 1.00 87.50 85 LYS A CA 1
ATOM 665 C C . LYS A 1 85 ? -17.605 -13.297 18.651 1.00 87.50 85 LYS A C 1
ATOM 667 O O . LYS A 1 85 ? -17.889 -14.194 17.867 1.00 87.50 85 LYS A O 1
ATOM 672 N N . GLY A 1 86 ? -17.399 -13.501 19.952 1.00 87.19 86 GLY A N 1
ATOM 673 C CA . GLY A 1 86 ? -17.202 -14.846 20.499 1.00 87.19 86 GLY A CA 1
ATOM 674 C C . GLY A 1 86 ? -15.872 -15.409 20.006 1.00 87.19 86 GLY A C 1
ATOM 675 O O . GLY A 1 86 ? -14.876 -14.690 20.049 1.00 87.19 86 GLY A O 1
ATOM 676 N N . ASP A 1 87 ? -15.899 -16.637 19.493 1.00 85.75 87 ASP A N 1
ATOM 677 C CA . ASP A 1 87 ? -14.729 -17.323 18.922 1.00 85.75 87 ASP A CA 1
ATOM 678 C C . ASP A 1 87 ? -14.478 -16.942 17.448 1.00 85.75 87 ASP A C 1
ATOM 680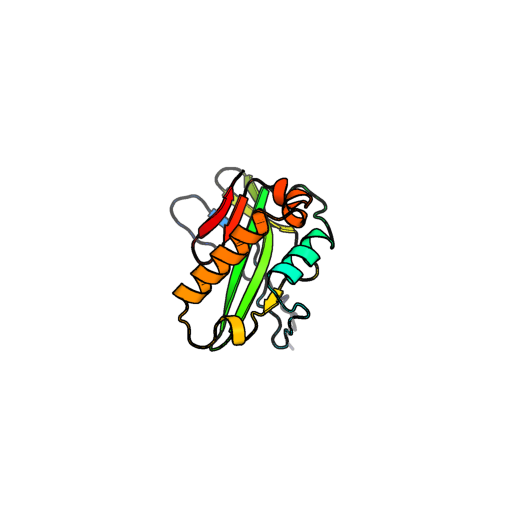 O O . ASP A 1 87 ? -13.441 -17.251 16.870 1.00 85.75 87 ASP A O 1
ATOM 684 N N . ASP A 1 88 ? -15.408 -16.214 16.823 1.00 85.00 88 ASP A N 1
ATOM 685 C CA . ASP A 1 88 ? -15.262 -15.778 15.438 1.00 85.00 88 ASP A CA 1
ATOM 686 C C . ASP A 1 88 ? -14.571 -14.416 15.348 1.00 85.00 88 ASP A C 1
ATOM 688 O O . ASP A 1 88 ? -14.865 -13.479 16.104 1.00 85.00 88 ASP A O 1
ATOM 692 N N . SER A 1 89 ? -13.723 -14.258 14.331 1.00 87.38 89 SER A N 1
ATOM 693 C CA . SER A 1 89 ? -13.221 -12.948 13.927 1.00 87.38 89 SER A CA 1
ATOM 694 C C . SER A 1 89 ? -13.591 -12.646 12.479 1.00 87.38 89 SER A C 1
ATOM 696 O O . SER A 1 89 ? -13.654 -13.520 11.616 1.00 87.38 89 SER A O 1
ATOM 698 N N . PHE A 1 90 ? -13.883 -11.384 12.188 1.00 88.31 90 PHE A N 1
ATOM 699 C CA . PHE A 1 90 ? -14.135 -10.952 10.821 1.00 88.31 90 PHE A CA 1
ATOM 700 C C . PHE A 1 90 ? -13.369 -9.678 10.502 1.00 88.31 90 PHE A C 1
ATOM 702 O O . PHE A 1 90 ? -13.314 -8.736 11.296 1.00 88.31 90 PHE A O 1
ATOM 709 N N . VAL A 1 91 ? -12.766 -9.665 9.320 1.00 90.94 91 VAL A N 1
ATOM 710 C CA . VAL A 1 91 ? -12.041 -8.532 8.761 1.00 90.94 91 VAL A CA 1
ATOM 711 C C . VAL A 1 91 ? -12.960 -7.848 7.766 1.00 90.94 91 VAL A C 1
ATOM 713 O O . VAL A 1 91 ? -13.416 -8.455 6.800 1.00 90.94 91 VAL A O 1
ATOM 716 N N . LYS A 1 92 ? -13.235 -6.571 8.010 1.00 93.81 92 LYS A N 1
ATOM 717 C CA . LYS A 1 92 ? -14.101 -5.762 7.160 1.00 93.81 92 LYS A CA 1
ATOM 718 C C . LYS A 1 92 ? -13.294 -4.692 6.448 1.00 93.81 92 LYS A C 1
ATOM 720 O O . LYS A 1 92 ? -12.517 -3.984 7.095 1.00 93.81 92 LYS A O 1
ATOM 725 N N . ILE A 1 93 ? -13.534 -4.515 5.152 1.00 94.50 93 ILE A N 1
ATOM 726 C CA . ILE A 1 93 ? -13.013 -3.363 4.417 1.00 94.50 93 ILE A CA 1
ATOM 727 C C . ILE A 1 93 ? -13.887 -2.153 4.763 1.00 94.50 93 ILE A C 1
ATOM 729 O O . ILE A 1 93 ? -15.067 -2.088 4.424 1.00 94.50 93 ILE A O 1
ATOM 733 N N . GLU A 1 94 ? -13.311 -1.178 5.465 1.00 95.31 94 GLU A N 1
ATOM 734 C CA . GLU A 1 94 ? -13.998 0.063 5.853 1.00 95.31 94 GLU A CA 1
ATOM 735 C C . GLU A 1 94 ? -13.464 1.300 5.120 1.00 95.31 94 GLU A C 1
ATOM 737 O O . GLU A 1 94 ? -14.006 2.401 5.268 1.00 95.31 94 GLU A O 1
ATOM 742 N N . TYR A 1 95 ? -12.430 1.130 4.295 1.00 95.94 95 TYR A N 1
ATOM 743 C CA . TYR A 1 95 ? -11.925 2.179 3.426 1.00 95.94 95 TYR A CA 1
ATOM 744 C C . TYR A 1 95 ? -11.431 1.634 2.089 1.00 95.94 95 TYR A C 1
ATOM 746 O O . TYR A 1 95 ? -10.581 0.748 2.031 1.00 95.94 95 TYR A O 1
ATOM 754 N N . THR A 1 96 ? -11.915 2.259 1.022 1.00 94.88 96 THR A N 1
ATOM 755 C CA . THR A 1 96 ? -11.405 2.118 -0.339 1.00 94.88 96 THR A CA 1
ATOM 756 C C . THR A 1 96 ? -11.157 3.523 -0.889 1.00 94.88 96 THR A C 1
ATOM 758 O O . THR A 1 96 ? -12.093 4.339 -0.902 1.00 94.88 96 THR A O 1
ATOM 761 N N . PRO A 1 97 ? -9.930 3.856 -1.317 1.00 94.31 97 PRO A N 1
ATOM 762 C CA . PRO A 1 97 ? -9.694 5.126 -1.981 1.00 94.31 97 PRO A CA 1
ATOM 763 C C . PRO A 1 97 ? -10.428 5.155 -3.324 1.00 94.31 97 PRO A C 1
ATOM 765 O O . PRO A 1 97 ? -10.669 4.115 -3.937 1.00 94.31 97 PRO A O 1
ATOM 768 N N . GLN A 1 98 ? -10.768 6.354 -3.799 1.00 91.94 98 GLN A N 1
ATOM 769 C CA . GLN A 1 98 ? -11.402 6.534 -5.109 1.00 91.94 98 GLN A CA 1
ATOM 770 C C . GLN A 1 98 ? -10.566 5.905 -6.234 1.00 91.94 98 GLN A C 1
ATOM 772 O O . GLN A 1 98 ? -11.105 5.271 -7.137 1.00 91.94 98 GLN A O 1
ATOM 777 N N . ASN A 1 99 ? -9.244 6.041 -6.140 1.00 92.88 99 ASN A N 1
ATOM 778 C CA . ASN A 1 99 ? -8.286 5.413 -7.039 1.00 92.88 99 ASN A CA 1
ATOM 779 C C . ASN A 1 99 ? -7.733 4.135 -6.403 1.00 92.88 99 ASN A C 1
ATOM 781 O O . ASN A 1 99 ? -6.579 4.093 -5.987 1.00 92.88 99 ASN A O 1
ATOM 785 N N . LEU A 1 100 ? -8.587 3.113 -6.290 1.00 94.12 100 LEU A N 1
ATOM 786 C CA . LEU A 1 100 ? -8.266 1.843 -5.628 1.00 94.12 100 LEU A CA 1
ATOM 787 C C . LEU A 1 100 ? -7.085 1.112 -6.263 1.00 94.12 100 LEU A C 1
ATOM 789 O O . LEU A 1 100 ? -6.257 0.578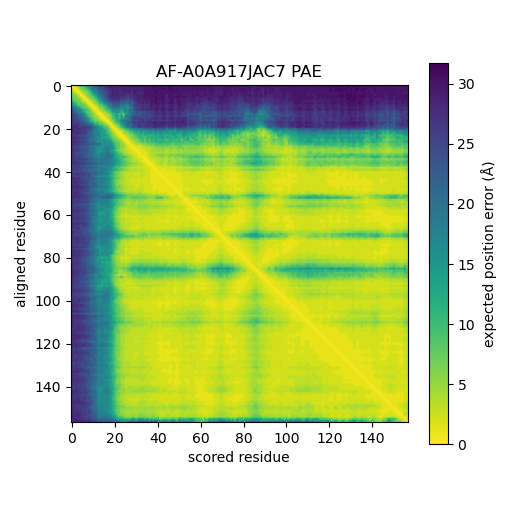 -5.533 1.00 94.12 100 LEU A O 1
ATOM 793 N N . TYR A 1 101 ? -7.024 1.083 -7.593 1.00 95.88 101 TYR A N 1
ATOM 794 C CA . TYR A 1 101 ? -6.037 0.302 -8.330 1.00 95.88 101 TYR A CA 1
ATOM 795 C C . TYR A 1 101 ? -4.964 1.181 -8.966 1.00 95.88 101 TYR A C 1
ATOM 797 O O . TYR A 1 101 ? -5.257 2.248 -9.511 1.00 95.88 101 TYR A O 1
ATOM 805 N N . TYR A 1 102 ? -3.738 0.669 -8.979 1.00 96.44 102 TYR A N 1
ATOM 806 C CA . TYR A 1 102 ? -2.606 1.247 -9.687 1.00 96.44 102 TYR A CA 1
ATOM 807 C C . TYR A 1 102 ? -1.887 0.166 -10.488 1.00 96.44 102 TYR A C 1
ATOM 809 O O . TYR A 1 102 ? -1.224 -0.713 -9.938 1.00 96.44 102 TYR A O 1
ATOM 817 N N . ARG A 1 103 ? -2.032 0.226 -11.813 1.00 95.81 103 ARG A N 1
ATOM 818 C CA . ARG A 1 103 ? -1.301 -0.649 -12.730 1.00 95.81 103 ARG A CA 1
ATOM 819 C C . ARG A 1 103 ? 0.144 -0.177 -12.831 1.00 95.81 103 ARG A C 1
ATOM 821 O O . ARG A 1 103 ? 0.385 0.971 -13.207 1.00 95.81 103 ARG A O 1
ATOM 828 N N . LEU A 1 104 ? 1.088 -1.065 -12.533 1.00 95.31 104 LEU A N 1
ATOM 829 C CA . LEU A 1 104 ? 2.507 -0.767 -12.675 1.00 95.31 104 LEU A CA 1
ATOM 830 C C . LEU A 1 104 ? 2.843 -0.532 -14.155 1.00 95.31 104 LEU A C 1
ATOM 832 O O . LEU A 1 104 ? 2.435 -1.323 -15.007 1.00 95.31 104 LEU A O 1
ATOM 836 N N . PRO A 1 105 ? 3.600 0.527 -14.488 1.00 94.25 105 PRO A N 1
ATOM 8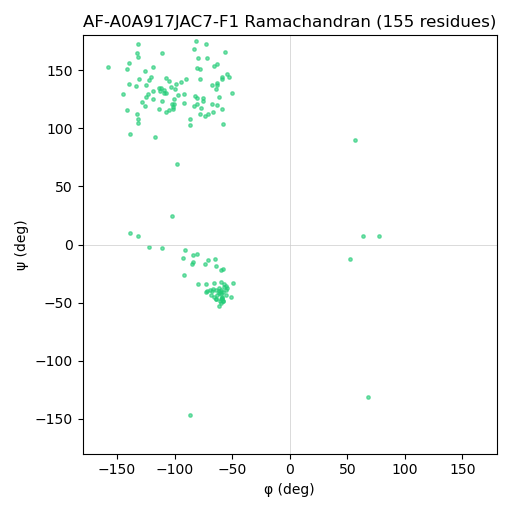37 C CA . PRO A 1 105 ? 4.113 0.711 -15.837 1.00 94.25 105 PRO A CA 1
ATOM 838 C C . PRO A 1 105 ? 4.982 -0.478 -16.252 1.00 94.25 105 PRO A C 1
ATOM 840 O O . PRO A 1 105 ? 5.778 -0.966 -15.455 1.00 94.25 105 PRO A O 1
ATOM 843 N N . VAL A 1 106 ? 4.932 -0.880 -17.524 1.00 92.81 106 VAL A N 1
ATOM 844 C CA . VAL A 1 106 ? 5.762 -1.990 -18.037 1.00 92.81 106 VAL A CA 1
ATOM 845 C C . VAL A 1 106 ? 7.253 -1.754 -17.776 1.00 92.81 106 VAL A C 1
ATOM 847 O O . VAL A 1 106 ? 7.989 -2.680 -17.445 1.00 92.81 106 VAL A O 1
ATOM 850 N N . SER A 1 107 ? 7.710 -0.501 -17.860 1.00 93.56 107 SER A N 1
ATOM 851 C CA . SER A 1 107 ? 9.089 -0.111 -17.537 1.00 93.56 107 SER A CA 1
ATOM 852 C C . SER A 1 107 ? 9.495 -0.418 -16.092 1.00 93.56 107 SER A C 1
ATOM 854 O O . SER A 1 107 ? 10.684 -0.545 -15.814 1.00 93.56 107 SER A O 1
ATOM 856 N N . PHE A 1 108 ? 8.538 -0.564 -15.173 1.00 94.44 108 PHE A N 1
ATOM 857 C CA . PHE A 1 108 ? 8.798 -0.881 -13.776 1.00 94.44 108 PHE A CA 1
ATOM 858 C C . PHE A 1 108 ? 9.327 -2.304 -13.586 1.00 94.44 108 PHE A C 1
ATOM 860 O O . PHE A 1 108 ? 10.201 -2.505 -12.741 1.00 94.44 108 PHE A O 1
ATOM 867 N N . HIS A 1 109 ? 8.787 -3.259 -14.350 1.00 93.88 109 HIS A N 1
ATOM 868 C CA . HIS A 1 109 ? 8.984 -4.699 -14.157 1.00 93.88 109 HIS A CA 1
ATOM 869 C C . HIS A 1 109 ? 9.576 -5.420 -15.379 1.00 93.88 109 HIS A C 1
ATOM 871 O O . HIS A 1 109 ? 9.805 -6.628 -15.342 1.00 93.88 109 HIS A O 1
ATOM 877 N N . LYS A 1 110 ? 9.821 -4.717 -16.489 1.00 94.94 110 LYS A N 1
ATOM 878 C CA . LYS A 1 110 ? 10.423 -5.310 -17.687 1.00 94.94 110 LYS A CA 1
ATOM 879 C C . LYS A 1 110 ? 11.826 -5.845 -17.383 1.00 94.94 110 LYS A C 1
ATOM 881 O O . LYS A 1 110 ? 12.692 -5.104 -16.933 1.00 94.94 110 LYS A O 1
ATOM 886 N N . GLY A 1 111 ? 12.055 -7.117 -17.708 1.00 94.00 111 GLY A N 1
ATOM 887 C CA . GLY A 1 111 ? 13.372 -7.755 -17.601 1.00 94.00 111 GLY A CA 1
ATOM 888 C C . GLY A 1 111 ? 13.787 -8.149 -16.182 1.00 94.00 111 GLY A C 1
ATOM 889 O O . GLY A 1 111 ? 14.920 -8.585 -16.000 1.00 94.00 111 GLY A O 1
ATOM 890 N N . ILE A 1 112 ? 12.894 -8.024 -15.196 1.00 95.62 112 ILE A N 1
ATOM 891 C CA . ILE A 1 112 ? 13.125 -8.484 -13.825 1.00 95.62 112 ILE A CA 1
ATOM 892 C C . ILE A 1 112 ? 12.106 -9.555 -13.439 1.00 95.62 112 ILE A C 1
ATOM 894 O O . ILE A 1 112 ? 11.002 -9.610 -13.978 1.00 95.62 112 ILE A O 1
ATOM 898 N N . ASN A 1 113 ? 12.486 -10.434 -12.517 1.00 95.19 113 ASN A N 1
ATOM 899 C CA . ASN A 1 113 ? 11.605 -11.492 -12.034 1.00 95.19 113 ASN A CA 1
ATOM 900 C C . ASN A 1 113 ? 10.664 -10.992 -10.924 1.00 95.19 113 ASN A C 1
ATOM 902 O O . ASN A 1 113 ? 10.860 -9.926 -10.339 1.00 95.19 113 ASN A O 1
ATOM 906 N N . ARG A 1 114 ? 9.662 -11.808 -10.584 1.00 94.31 114 ARG A N 1
ATOM 907 C CA . ARG A 1 114 ? 8.666 -11.498 -9.549 1.00 94.31 114 ARG A CA 1
ATOM 908 C C . ARG A 1 114 ? 9.289 -11.072 -8.216 1.00 94.31 114 ARG A C 1
ATOM 910 O O . ARG A 1 114 ? 8.848 -10.098 -7.621 1.00 94.31 114 ARG A O 1
ATOM 917 N N . GLN A 1 115 ? 10.317 -11.772 -7.736 1.00 95.75 115 GLN A N 1
ATOM 918 C CA . GLN A 1 115 ? 10.948 -11.451 -6.452 1.00 95.75 115 GLN A CA 1
ATOM 919 C C . GLN A 1 115 ? 11.608 -10.066 -6.478 1.00 95.75 115 GLN A C 1
ATOM 921 O O . GLN A 1 115 ? 11.498 -9.314 -5.510 1.00 95.75 115 GLN A O 1
ATOM 926 N N . GLN A 1 116 ? 12.236 -9.703 -7.597 1.00 96.50 116 GLN A N 1
ATOM 927 C CA . GLN A 1 116 ? 12.797 -8.370 -7.808 1.00 96.50 116 GLN A CA 1
ATOM 928 C C . GLN A 1 116 ? 11.702 -7.296 -7.880 1.00 96.50 116 GLN A C 1
ATOM 930 O O . GLN A 1 116 ? 11.883 -6.224 -7.307 1.00 96.50 116 GLN A O 1
ATOM 935 N N . VAL A 1 117 ? 10.553 -7.587 -8.508 1.00 96.44 117 VAL A N 1
ATOM 936 C CA . VAL A 1 117 ? 9.382 -6.688 -8.506 1.00 96.44 117 VAL A CA 1
ATOM 937 C C . VAL A 1 117 ? 8.899 -6.445 -7.078 1.00 96.44 117 VAL A C 1
ATOM 939 O O . VAL A 1 117 ? 8.762 -5.294 -6.676 1.00 96.44 117 VAL A O 1
ATOM 942 N N . LEU A 1 118 ? 8.703 -7.505 -6.287 1.00 96.81 118 LEU A N 1
ATOM 943 C CA . LEU A 1 118 ? 8.260 -7.388 -4.894 1.00 96.81 118 LEU A CA 1
ATOM 944 C C . LEU A 1 118 ? 9.258 -6.614 -4.028 1.00 96.81 118 LEU A C 1
ATOM 946 O O . LEU A 1 118 ? 8.845 -5.820 -3.189 1.00 96.81 118 LEU A O 1
ATOM 950 N N . MET A 1 119 ? 10.561 -6.827 -4.227 1.00 96.69 119 MET A N 1
ATOM 951 C CA . MET A 1 119 ? 11.603 -6.094 -3.507 1.00 96.69 119 MET A CA 1
ATOM 952 C C . MET A 1 119 ? 11.590 -4.607 -3.867 1.00 96.69 119 MET A C 1
ATOM 954 O O . MET A 1 119 ? 11.625 -3.767 -2.975 1.00 96.69 119 MET A O 1
ATOM 958 N N . LYS A 1 120 ? 11.487 -4.278 -5.160 1.00 97.25 120 LYS A N 1
ATOM 959 C CA . LYS A 1 120 ? 11.415 -2.891 -5.631 1.00 97.25 120 LYS A CA 1
ATOM 960 C C . LYS A 1 120 ? 10.160 -2.183 -5.120 1.00 97.25 120 LYS A C 1
ATOM 962 O O . LYS A 1 120 ? 10.250 -1.059 -4.646 1.00 97.25 120 LYS A O 1
ATOM 967 N N . LEU A 1 121 ? 9.011 -2.859 -5.166 1.00 97.69 121 LEU A N 1
ATOM 968 C CA . LEU A 1 121 ? 7.763 -2.361 -4.589 1.00 97.69 121 LEU A CA 1
ATOM 969 C C . LEU A 1 121 ? 7.899 -2.092 -3.094 1.00 97.69 121 LEU A C 1
ATOM 971 O O . LEU A 1 121 ? 7.491 -1.033 -2.639 1.00 97.69 121 LEU A O 1
ATOM 975 N N . MET A 1 122 ? 8.483 -3.029 -2.343 1.00 96.69 122 MET A N 1
ATOM 976 C CA . MET A 1 122 ? 8.691 -2.852 -0.908 1.00 96.69 122 MET A CA 1
ATOM 977 C C . MET A 1 122 ? 9.543 -1.614 -0.621 1.00 96.69 122 MET A C 1
ATOM 979 O O . MET A 1 122 ? 9.143 -0.811 0.211 1.00 96.69 122 MET A O 1
ATOM 983 N N . LEU A 1 123 ? 10.654 -1.427 -1.345 1.00 96.69 123 LEU A N 1
ATOM 984 C CA . LEU A 1 123 ? 11.519 -0.255 -1.182 1.00 96.69 123 LEU A CA 1
ATOM 985 C C . LEU A 1 123 ? 10.772 1.049 -1.478 1.00 96.69 123 LEU A C 1
ATOM 987 O O . LEU A 1 123 ? 10.794 1.954 -0.655 1.00 96.69 123 LEU A O 1
ATOM 991 N N . GLU A 1 124 ? 10.046 1.142 -2.597 1.00 97.75 124 GLU A N 1
ATOM 992 C CA . GLU A 1 124 ? 9.302 2.371 -2.914 1.00 97.75 124 GLU A CA 1
ATOM 993 C C . GLU A 1 124 ? 8.154 2.642 -1.921 1.00 97.75 124 GLU A C 1
ATOM 995 O O . GLU A 1 124 ? 7.852 3.798 -1.613 1.00 97.75 124 GLU A O 1
ATOM 1000 N N . LEU A 1 125 ? 7.517 1.588 -1.395 1.00 97.69 125 LEU A N 1
ATOM 1001 C CA . LEU A 1 125 ? 6.495 1.698 -0.352 1.00 97.69 125 LEU A CA 1
ATOM 1002 C C . LEU A 1 125 ? 7.100 2.158 0.981 1.00 97.69 125 LEU A C 1
ATOM 1004 O O . LEU A 1 125 ? 6.515 3.019 1.634 1.00 97.69 125 LEU A O 1
ATOM 1008 N N . GLU A 1 126 ? 8.252 1.615 1.380 1.00 96.81 126 GLU A N 1
ATOM 1009 C CA . GLU A 1 126 ? 8.991 2.019 2.583 1.00 96.81 126 GLU A CA 1
ATOM 1010 C C . GLU A 1 126 ? 9.478 3.467 2.463 1.00 96.81 126 GLU A C 1
ATOM 1012 O O . GLU A 1 126 ? 9.214 4.272 3.360 1.00 96.81 126 GLU A O 1
ATOM 1017 N N . ASP A 1 127 ? 10.079 3.836 1.330 1.00 97.69 127 ASP A N 1
ATOM 1018 C CA . ASP A 1 127 ? 10.518 5.200 1.027 1.00 97.69 127 ASP A CA 1
ATOM 1019 C C . ASP A 1 127 ? 9.357 6.188 1.149 1.00 97.69 127 ASP A C 1
ATOM 1021 O O . ASP A 1 127 ? 9.496 7.240 1.781 1.00 97.69 127 ASP A O 1
ATOM 1025 N N . PHE A 1 128 ? 8.172 5.833 0.637 1.00 98.00 128 PHE A N 1
ATOM 1026 C CA . PHE A 1 128 ? 6.983 6.668 0.777 1.00 98.00 128 PHE A CA 1
ATOM 1027 C C . PHE A 1 128 ? 6.634 6.965 2.243 1.00 98.00 128 PHE A C 1
ATOM 1029 O O . PHE A 1 128 ? 6.249 8.093 2.552 1.00 98.00 128 PHE A O 1
ATOM 1036 N N . THR A 1 129 ? 6.826 6.024 3.174 1.00 97.12 129 THR A N 1
ATOM 1037 C CA . THR A 1 129 ? 6.523 6.253 4.603 1.00 97.12 129 THR A CA 1
ATOM 1038 C C . THR A 1 129 ? 7.395 7.332 5.249 1.00 97.12 129 THR A C 1
ATOM 1040 O O . THR A 1 129 ? 7.044 7.901 6.286 1.00 97.12 129 THR A O 1
ATOM 1043 N N . THR A 1 130 ? 8.531 7.656 4.631 1.00 96.81 130 THR A N 1
ATOM 1044 C CA . THR A 1 130 ? 9.459 8.676 5.128 1.00 96.81 130 THR A CA 1
ATOM 1045 C C . THR A 1 130 ? 9.071 10.097 4.697 1.00 96.81 130 THR A C 1
ATOM 1047 O O . THR A 1 130 ? 9.546 11.073 5.293 1.00 96.81 130 THR A O 1
ATOM 1050 N N . THR A 1 131 ? 8.175 10.221 3.713 1.00 97.94 131 THR A N 1
ATOM 1051 C CA . THR A 1 131 ? 7.764 11.484 3.080 1.00 97.94 131 THR A CA 1
ATOM 1052 C C . THR A 1 131 ? 6.892 12.357 3.988 1.00 97.94 131 THR A C 1
ATOM 1054 O O . THR A 1 131 ? 6.301 11.891 4.970 1.00 97.94 131 THR A O 1
ATOM 1057 N N . ILE A 1 132 ? 6.802 13.654 3.677 1.00 97.44 132 ILE A N 1
ATOM 1058 C CA . ILE A 1 132 ? 5.967 14.591 4.444 1.00 97.44 132 ILE A CA 1
ATOM 1059 C C . ILE A 1 132 ? 4.476 14.357 4.178 1.00 97.44 132 ILE A C 1
ATOM 1061 O O . ILE A 1 132 ? 3.659 14.468 5.093 1.00 97.44 132 ILE A O 1
ATOM 1065 N N . GLU A 1 133 ? 4.131 13.959 2.955 1.00 97.44 133 GLU A N 1
ATOM 1066 C CA . GLU A 1 133 ? 2.786 13.590 2.531 1.00 97.44 133 GLU A CA 1
ATOM 1067 C C . GLU A 1 133 ? 2.278 12.421 3.365 1.00 97.44 133 GLU A C 1
ATOM 1069 O O . GLU A 1 133 ? 1.178 12.495 3.913 1.00 97.44 133 GLU A O 1
ATOM 1074 N N . PHE A 1 134 ? 3.097 11.379 3.541 1.00 97.25 134 PHE A N 1
ATOM 1075 C CA . PHE A 1 134 ? 2.757 10.264 4.414 1.00 97.25 134 PHE A CA 1
ATOM 1076 C C . PHE A 1 134 ? 2.576 10.715 5.862 1.00 97.25 134 PHE A C 1
ATOM 1078 O O . PHE A 1 134 ? 1.525 10.454 6.451 1.00 97.25 134 PHE A O 1
ATOM 1085 N N . LYS A 1 135 ? 3.563 11.426 6.425 1.00 96.62 135 LYS A N 1
ATOM 1086 C CA . LYS A 1 135 ? 3.560 11.867 7.831 1.00 96.62 135 LYS A CA 1
ATOM 1087 C C . LYS A 1 135 ? 2.336 12.720 8.185 1.00 96.62 135 LYS A C 1
ATOM 1089 O O . LYS A 1 135 ? 1.802 12.594 9.286 1.00 96.62 135 LYS A O 1
ATOM 1094 N N . ASN A 1 136 ? 1.854 13.521 7.237 1.00 96.31 136 ASN A N 1
ATOM 1095 C CA . ASN A 1 136 ? 0.678 14.377 7.401 1.00 96.31 136 ASN A CA 1
ATOM 1096 C C . ASN A 1 136 ? -0.648 13.706 6.988 1.00 96.31 136 ASN A C 1
ATOM 1098 O O . ASN A 1 136 ? -1.720 14.295 7.159 1.00 96.31 136 ASN A O 1
ATOM 1102 N N . SER A 1 137 ? -0.604 12.490 6.442 1.00 96.06 137 SER A N 1
ATOM 1103 C CA . SER A 1 137 ? -1.790 11.768 5.979 1.00 96.06 137 SER A CA 1
ATOM 1104 C C . SER A 1 137 ? -2.540 11.056 7.107 1.00 96.06 137 SER A C 1
ATOM 1106 O O . SER A 1 137 ? -2.112 10.979 8.258 1.00 96.06 137 SER A O 1
ATOM 1108 N N . PHE A 1 138 ? -3.687 10.472 6.760 1.00 95.50 138 PHE A N 1
ATOM 1109 C CA . PHE A 1 138 ? -4.437 9.605 7.664 1.00 95.50 138 PHE A CA 1
ATOM 1110 C C . PHE A 1 138 ? -3.758 8.244 7.907 1.00 95.50 138 PHE A C 1
ATOM 1112 O O . PHE A 1 138 ? -4.160 7.543 8.838 1.00 95.50 138 PHE A O 1
ATOM 1119 N N . PHE A 1 139 ? -2.753 7.855 7.112 1.00 96.25 139 PHE A N 1
ATOM 1120 C CA . PHE A 1 139 ? -2.074 6.567 7.258 1.00 96.25 139 PHE A CA 1
ATOM 1121 C C . PHE A 1 139 ? -1.379 6.426 8.616 1.00 96.25 139 PHE A C 1
ATOM 1123 O O . PHE A 1 139 ? -1.480 5.373 9.245 1.00 96.25 139 PHE A O 1
ATOM 1130 N N . THR A 1 140 ? -0.794 7.507 9.137 1.00 96.12 140 THR A N 1
ATOM 1131 C CA . THR A 1 140 ? -0.100 7.539 10.443 1.00 96.12 140 THR A CA 1
ATOM 1132 C C . THR A 1 140 ? -1.011 7.291 11.647 1.00 96.12 140 THR A C 1
ATOM 1134 O O . THR A 1 140 ? -0.553 7.074 12.773 1.00 96.12 140 THR A O 1
ATOM 1137 N N . ARG A 1 141 ? -2.331 7.325 11.436 1.00 94.94 141 ARG A N 1
ATOM 1138 C CA . ARG A 1 141 ? -3.324 7.029 12.473 1.00 94.94 141 ARG A CA 1
ATOM 1139 C C . ARG A 1 141 ? -3.607 5.537 12.608 1.00 94.94 141 ARG A C 1
ATOM 1141 O O . ARG A 1 141 ? -4.171 5.151 13.626 1.00 94.94 141 ARG A O 1
ATOM 1148 N N . SER A 1 142 ? -3.236 4.732 11.612 1.00 95.38 142 SER A N 1
ATOM 1149 C CA . SER A 1 142 ? -3.353 3.274 11.684 1.00 95.38 142 SER A CA 1
ATOM 1150 C C . SER A 1 142 ? -2.306 2.668 12.615 1.00 95.38 142 SER A C 1
ATOM 1152 O O . SER A 1 142 ? -1.418 3.366 13.097 1.00 95.38 142 SER A O 1
ATOM 1154 N N . ASN A 1 143 ? -2.413 1.369 12.876 1.00 95.62 143 ASN A N 1
ATOM 1155 C CA . ASN A 1 143 ? -1.400 0.608 13.606 1.00 95.62 143 ASN A CA 1
ATOM 1156 C C . ASN A 1 143 ? -0.377 -0.022 12.659 1.00 95.62 143 ASN A C 1
ATOM 1158 O O . ASN A 1 143 ? 0.741 -0.327 13.067 1.00 95.62 143 ASN A O 1
ATOM 1162 N N . ALA A 1 144 ? -0.775 -0.289 11.414 1.00 96.00 144 ALA A N 1
ATOM 1163 C CA . ALA A 1 144 ? 0.102 -0.913 10.443 1.00 96.00 144 ALA A CA 1
ATOM 1164 C C . ALA A 1 144 ? -0.327 -0.654 8.999 1.00 96.00 144 ALA A C 1
ATOM 1166 O O . ALA A 1 144 ? -1.518 -0.561 8.688 1.00 96.00 144 ALA A O 1
ATOM 1167 N N . ILE A 1 145 ? 0.667 -0.677 8.116 1.00 97.06 145 ILE A N 1
ATOM 1168 C CA . ILE A 1 145 ? 0.490 -0.873 6.679 1.00 97.06 145 ILE A CA 1
ATOM 1169 C C . ILE A 1 145 ? 1.239 -2.142 6.294 1.00 97.06 145 ILE A C 1
ATOM 1171 O O . ILE A 1 145 ? 2.423 -2.279 6.606 1.00 97.06 145 ILE A O 1
ATOM 1175 N N . VAL A 1 146 ? 0.549 -3.081 5.655 1.00 97.00 146 VAL A N 1
ATOM 1176 C CA . VAL A 1 146 ? 1.076 -4.408 5.322 1.00 97.00 146 VAL A CA 1
ATOM 1177 C C . VAL A 1 146 ? 1.082 -4.593 3.814 1.00 97.00 146 VAL A C 1
ATOM 1179 O O . VAL A 1 146 ? 0.071 -4.349 3.160 1.00 97.00 146 VAL A O 1
ATOM 1182 N N . PHE A 1 147 ? 2.205 -5.061 3.277 1.00 97.00 147 PHE A N 1
ATOM 1183 C CA . PHE A 1 147 ? 2.290 -5.555 1.912 1.00 97.00 147 PHE A CA 1
ATOM 1184 C C . PHE A 1 147 ? 1.912 -7.038 1.905 1.00 97.00 147 PHE A C 1
ATOM 1186 O O . PHE A 1 147 ? 2.688 -7.893 2.334 1.00 97.00 147 PHE A O 1
ATOM 1193 N N . LEU A 1 148 ? 0.691 -7.350 1.468 1.00 94.50 148 LEU A N 1
ATOM 1194 C CA . LEU A 1 148 ? 0.142 -8.708 1.518 1.00 94.50 148 LEU A CA 1
ATOM 1195 C C . LEU A 1 148 ? 0.959 -9.754 0.740 1.00 94.50 148 LEU A C 1
ATOM 1197 O O . LEU A 1 148 ? 1.159 -10.835 1.296 1.00 94.50 148 LEU A O 1
ATOM 1201 N N . PRO A 1 149 ? 1.528 -9.464 -0.449 1.00 94.19 149 PRO A N 1
ATOM 1202 C CA . PRO A 1 149 ? 2.236 -10.467 -1.251 1.00 94.19 149 PRO A CA 1
ATOM 1203 C C . PRO A 1 149 ? 3.415 -11.153 -0.556 1.00 94.19 149 PRO A C 1
ATOM 1205 O O . PRO A 1 149 ? 3.843 -12.224 -0.985 1.00 94.19 149 PRO A O 1
ATOM 1208 N N . ASN A 1 150 ? 3.976 -10.534 0.486 1.00 92.31 150 ASN A N 1
ATOM 1209 C CA . ASN A 1 150 ? 5.033 -11.120 1.310 1.00 92.31 150 ASN A CA 1
ATOM 1210 C C . ASN A 1 150 ? 4.768 -11.009 2.825 1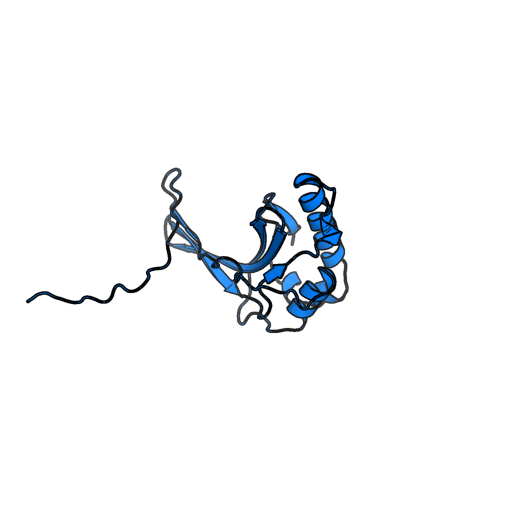.00 92.31 150 ASN A C 1
ATOM 1212 O O . ASN A 1 150 ? 5.658 -11.316 3.618 1.00 92.31 150 ASN A O 1
ATOM 1216 N N . GLY A 1 151 ? 3.579 -10.549 3.228 1.00 92.12 151 GLY A N 1
ATOM 1217 C CA . GLY A 1 151 ? 3.169 -10.358 4.621 1.00 92.12 151 GLY A CA 1
ATOM 1218 C C . GLY A 1 151 ? 3.971 -9.319 5.416 1.00 92.12 151 GLY A C 1
ATOM 1219 O O . GLY A 1 151 ? 3.787 -9.216 6.632 1.00 92.12 151 GLY A O 1
ATOM 1220 N N . LYS A 1 152 ? 4.875 -8.555 4.788 1.00 94.12 152 LYS A N 1
ATOM 1221 C CA . LYS A 1 152 ? 5.746 -7.619 5.509 1.00 94.12 152 LYS A CA 1
ATOM 1222 C C . LYS A 1 152 ? 5.000 -6.349 5.897 1.00 94.12 152 LYS A C 1
ATOM 1224 O O . LYS A 1 152 ? 4.205 -5.807 5.132 1.00 94.12 152 LYS A O 1
ATOM 1229 N N . LYS A 1 153 ? 5.304 -5.832 7.088 1.00 94.81 153 LYS A N 1
ATOM 1230 C CA . LYS A 1 153 ? 4.867 -4.497 7.508 1.00 94.81 153 LYS A CA 1
ATOM 1231 C C . LYS A 1 153 ? 5.752 -3.460 6.823 1.00 94.81 153 LYS A C 1
ATOM 1233 O O . LYS A 1 153 ? 6.950 -3.439 7.073 1.00 94.81 153 LYS A O 1
ATOM 1238 N N . ILE A 1 154 ? 5.146 -2.620 5.993 1.00 94.38 154 ILE A N 1
ATOM 1239 C CA . ILE A 1 154 ? 5.785 -1.441 5.392 1.00 94.38 154 ILE A CA 1
ATOM 1240 C C . ILE A 1 154 ? 5.973 -0.373 6.472 1.00 94.38 154 ILE A C 1
ATOM 1242 O O . ILE A 1 154 ? 6.994 0.298 6.542 1.00 94.38 154 ILE A O 1
ATOM 1246 N N . TRP A 1 155 ? 4.975 -0.235 7.344 1.00 92.50 155 TRP A N 1
ATOM 1247 C CA . TRP A 1 155 ? 4.995 0.720 8.438 1.00 92.50 155 TRP A CA 1
ATOM 1248 C C . TRP A 1 155 ? 4.355 0.094 9.679 1.00 92.50 155 TRP A C 1
ATOM 1250 O O . TRP A 1 155 ? 3.171 -0.254 9.626 1.00 92.50 155 TRP A O 1
ATOM 1260 N N . PRO A 1 156 ? 5.113 -0.107 10.768 1.00 82.62 156 PRO A N 1
ATOM 1261 C CA . PRO A 1 156 ? 4.574 -0.422 12.082 1.00 82.62 156 PRO A CA 1
ATOM 1262 C C . PRO A 1 156 ? 4.404 0.854 12.922 1.00 82.62 156 PRO A C 1
ATOM 1264 O O . PRO A 1 156 ? 5.274 1.727 12.910 1.00 82.62 156 PRO A O 1
ATOM 1267 N N . LYS A 1 157 ? 3.306 0.937 13.676 1.00 67.31 157 LYS A N 1
ATOM 1268 C CA . LYS A 1 157 ? 3.175 1.862 14.805 1.00 67.31 157 LYS A CA 1
ATOM 1269 C C . LYS A 1 157 ? 3.612 1.205 16.107 1.00 67.31 157 LYS A C 1
ATOM 1271 O O . LYS A 1 157 ? 3.369 -0.017 16.247 1.00 67.31 157 LYS A O 1
#

Radius of gyration: 17.81 Å; Cα contacts (8 Å, |Δi|>4): 238; chains: 1; bounding box: 58×40×40 Å

Secondary structure (DSSP, 8-state):
--------------EEEETTEEEEE--PPPPPTT---S-SSHHHHHHHHHHSPPPSS--SEEEEEEEEETTEEEEEEEEEEEEEETTEEEEEEEE--SS-EEEPPHHHHTT--HHHHHHHHHHHHHHHHHSHHHHHSGGGGSSEEEEGGGTEEEEE-

Solvent-accessible surface area (backbone atoms only — not comparable to full-atom values): 9591 Å² total; per-residue (Å²): 137,84,87,84,81,82,82,75,88,70,82,86,75,65,74,62,85,67,83,93,40,48,49,44,57,65,81,80,78,79,80,63,94,83,71,71,52,93,48,93,43,71,64,55,46,53,52,46,46,56,70,50,70,73,64,92,61,91,43,50,31,35,42,36,41,69,50,79,53,100,86,48,45,31,35,36,48,40,24,30,43,78,46,76,60,85,72,34,37,37,40,40,71,74,30,68,43,91,77,36,64,42,49,58,57,63,84,77,48,66,97,54,55,71,70,57,43,54,51,52,51,48,51,58,53,39,56,44,62,74,37,69,63,40,65,74,24,73,68,67,72,24,49,33,32,30,36,56,89,76,67,43,67,60,40,78,106